Protein AF-A0A075UMZ5-F1 (afdb_monomer)

Structure (mmCIF, N/CA/C/O backbone):
data_AF-A0A075UMZ5-F1
#
_entry.id   AF-A0A075UMZ5-F1
#
loop_
_atom_site.group_PDB
_atom_site.id
_atom_site.type_symbol
_atom_site.label_atom_id
_atom_site.label_alt_id
_atom_site.label_comp_id
_atom_site.label_asym_id
_atom_site.label_entity_id
_atom_site.label_seq_id
_atom_site.pdbx_PDB_ins_code
_atom_site.Cartn_x
_atom_site.Cartn_y
_atom_site.Cartn_z
_atom_site.occupancy
_atom_site.B_iso_or_equiv
_atom_site.auth_seq_id
_atom_site.auth_comp_id
_atom_site.auth_asym_id
_atom_site.auth_atom_id
_atom_site.pdbx_PDB_model_num
ATOM 1 N N . MET A 1 1 ? -2.106 -36.513 -17.139 1.00 42.69 1 MET A N 1
ATOM 2 C CA . MET A 1 1 ? -1.216 -35.690 -16.301 1.00 42.69 1 MET A CA 1
ATOM 3 C C . MET A 1 1 ? -1.919 -34.363 -16.113 1.00 42.69 1 MET A C 1
ATOM 5 O O . MET A 1 1 ? -2.155 -33.697 -17.110 1.00 42.69 1 MET A O 1
ATOM 9 N N . ALA A 1 2 ? -2.408 -34.081 -14.907 1.00 46.38 2 ALA A N 1
ATOM 10 C CA . ALA A 1 2 ? -3.104 -32.832 -14.622 1.00 46.38 2 ALA A CA 1
ATOM 11 C C . ALA A 1 2 ? -2.067 -31.702 -14.562 1.00 46.38 2 ALA A C 1
ATOM 13 O O . ALA A 1 2 ? -1.149 -31.766 -13.749 1.00 46.38 2 ALA A O 1
ATOM 14 N N . ASP A 1 3 ? -2.196 -30.729 -15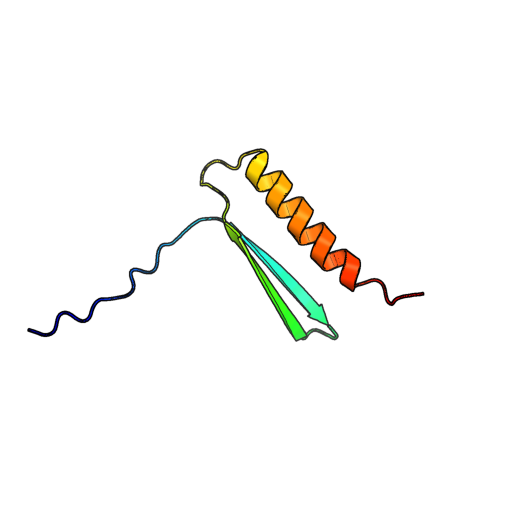.460 1.00 54.34 3 ASP A N 1
ATOM 15 C CA . ASP A 1 3 ? -1.544 -29.426 -15.363 1.00 54.34 3 ASP A CA 1
ATOM 16 C C . ASP A 1 3 ? -2.304 -28.640 -14.291 1.00 54.34 3 ASP A C 1
ATOM 18 O O . ASP A 1 3 ? -3.304 -27.977 -14.565 1.00 54.34 3 ASP A O 1
ATOM 22 N N . ASP A 1 4 ? -1.926 -28.842 -13.029 1.00 56.53 4 ASP A N 1
ATOM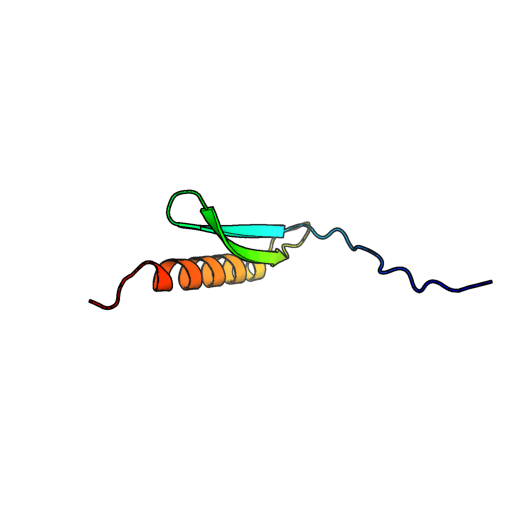 23 C CA . ASP A 1 4 ? -2.365 -27.956 -11.959 1.00 56.53 4 ASP A CA 1
ATOM 24 C C . ASP A 1 4 ? -1.584 -26.662 -12.167 1.00 56.53 4 ASP A C 1
ATOM 26 O O . ASP A 1 4 ? -0.406 -26.597 -11.814 1.00 56.53 4 ASP A O 1
ATOM 30 N N . GLY A 1 5 ? -2.210 -25.705 -12.866 1.00 54.12 5 GLY A N 1
ATOM 31 C CA . GLY A 1 5 ? -1.687 -24.388 -13.228 1.00 54.12 5 GLY A CA 1
ATOM 32 C C . GLY A 1 5 ? -1.281 -23.598 -11.989 1.00 54.12 5 GLY A C 1
ATOM 33 O O . GLY A 1 5 ? -1.971 -22.671 -11.554 1.00 54.12 5 GLY A O 1
ATOM 34 N N . GLY A 1 6 ? -0.171 -24.024 -11.393 1.00 54.84 6 GLY A N 1
ATOM 35 C CA . GLY A 1 6 ? 0.302 -23.608 -10.096 1.00 54.84 6 GLY A CA 1
ATOM 36 C C . GLY A 1 6 ? 0.515 -22.114 -10.130 1.00 54.84 6 GLY A C 1
ATOM 37 O O . GLY A 1 6 ? 1.341 -21.613 -10.892 1.00 54.84 6 GLY A O 1
ATOM 38 N N . ARG A 1 7 ? -0.246 -21.392 -9.303 1.00 61.41 7 ARG A N 1
ATOM 39 C CA . ARG A 1 7 ? 0.026 -19.988 -9.004 1.00 61.41 7 ARG A CA 1
ATOM 40 C C . ARG A 1 7 ? 1.488 -19.881 -8.584 1.00 61.41 7 ARG A C 1
ATOM 42 O O . ARG A 1 7 ? 1.836 -20.229 -7.458 1.00 61.41 7 ARG A O 1
ATOM 49 N N . ALA A 1 8 ? 2.334 -19.403 -9.488 1.00 61.53 8 ALA A N 1
ATOM 50 C CA . ALA A 1 8 ? 3.692 -19.033 -9.152 1.00 61.53 8 ALA A CA 1
ATOM 51 C C . ALA A 1 8 ? 3.601 -17.865 -8.163 1.00 61.53 8 ALA A C 1
ATOM 53 O O . ALA A 1 8 ? 3.164 -16.768 -8.514 1.00 61.53 8 ALA A O 1
ATOM 54 N N . ALA A 1 9 ? 3.944 -18.120 -6.902 1.00 67.19 9 ALA A N 1
ATOM 55 C CA . ALA A 1 9 ? 4.103 -17.063 -5.919 1.00 67.19 9 ALA A CA 1
ATOM 56 C C . ALA A 1 9 ? 5.388 -16.305 -6.268 1.00 67.19 9 ALA A C 1
ATOM 58 O O . ALA A 1 9 ? 6.489 -16.829 -6.109 1.00 67.19 9 ALA A O 1
ATOM 59 N N . LEU A 1 10 ? 5.243 -15.094 -6.801 1.00 64.31 10 LEU A N 1
ATOM 60 C CA . LEU A 1 10 ? 6.373 -14.215 -7.079 1.00 64.31 10 LEU A CA 1
ATOM 61 C C . LEU A 1 10 ? 6.762 -13.503 -5.782 1.00 64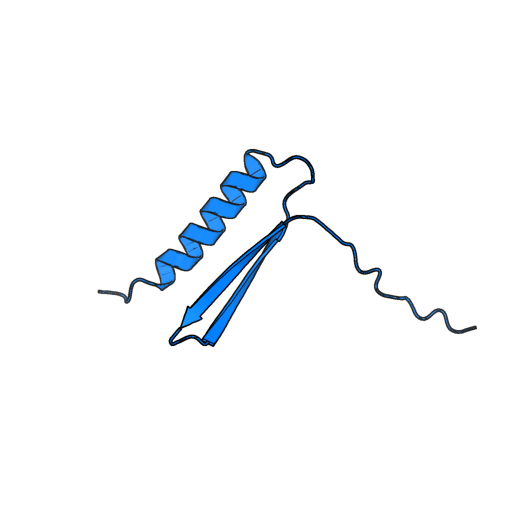.31 10 LEU A C 1
ATOM 63 O O . LEU A 1 10 ? 5.932 -12.839 -5.161 1.00 64.31 10 LEU A O 1
ATOM 67 N N . SER A 1 11 ? 8.019 -13.658 -5.366 1.00 69.38 11 SER A N 1
ATOM 68 C CA . SER A 1 11 ? 8.577 -12.914 -4.238 1.00 69.38 11 SER A CA 1
ATOM 69 C C . SER A 1 11 ? 9.101 -11.581 -4.754 1.00 69.38 11 SER A C 1
ATOM 71 O O . SER A 1 11 ? 10.097 -11.554 -5.471 1.00 69.38 11 SER A O 1
ATOM 73 N N . TYR A 1 12 ? 8.420 -10.490 -4.410 1.00 72.00 12 TYR A N 1
ATOM 74 C CA . TYR A 1 12 ? 8.834 -9.131 -4.757 1.00 72.00 12 TYR A CA 1
ATOM 75 C C . TYR A 1 12 ? 9.157 -8.360 -3.471 1.00 72.00 12 TYR A C 1
ATOM 77 O O . TYR A 1 12 ? 8.395 -8.489 -2.505 1.00 72.00 12 TYR A O 1
ATOM 85 N N . PRO A 1 13 ? 10.255 -7.588 -3.413 1.00 83.12 13 PRO A N 1
ATOM 86 C CA . PRO A 1 13 ? 10.533 -6.738 -2.264 1.00 83.12 13 PRO A CA 1
ATOM 87 C C . PRO A 1 13 ? 9.422 -5.696 -2.073 1.00 83.12 13 PRO A C 1
ATOM 89 O O . PRO A 1 13 ? 8.688 -5.340 -2.994 1.00 83.12 13 PRO A O 1
ATOM 92 N N . GLY A 1 14 ? 9.236 -5.217 -0.851 1.00 89.12 14 GLY A N 1
ATOM 93 C CA . GLY A 1 14 ? 8.232 -4.192 -0.610 1.00 89.12 14 GLY A CA 1
ATOM 94 C C . GLY A 1 14 ? 7.928 -3.956 0.852 1.00 89.12 14 GLY A C 1
ATOM 95 O O . GLY A 1 14 ? 8.527 -4.547 1.754 1.00 89.12 14 GLY A O 1
ATOM 96 N N . ILE A 1 15 ? 6.975 -3.062 1.072 1.00 89.00 15 ILE A N 1
ATOM 97 C CA . ILE A 1 15 ? 6.609 -2.553 2.385 1.00 89.00 15 ILE A CA 1
ATOM 98 C C . ILE A 1 15 ? 5.148 -2.891 2.653 1.00 89.00 15 ILE A C 1
ATOM 100 O O . ILE A 1 15 ? 4.259 -2.617 1.848 1.00 89.00 15 ILE A O 1
ATOM 104 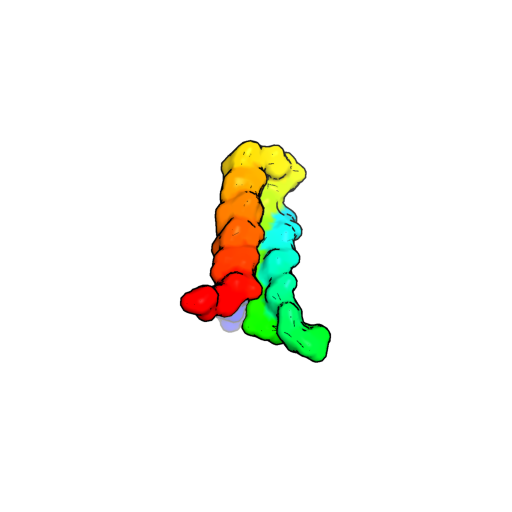N N . SER A 1 16 ? 4.881 -3.456 3.830 1.00 91.31 16 SER A N 1
ATOM 105 C CA . SER A 1 16 ? 3.515 -3.643 4.312 1.00 91.31 16 SER A CA 1
ATOM 106 C C . SER A 1 16 ? 3.159 -2.530 5.292 1.00 91.31 16 SER A C 1
ATOM 108 O O . SER A 1 16 ? 3.707 -2.464 6.390 1.00 91.31 16 SER A O 1
ATOM 110 N N . VAL A 1 17 ? 2.199 -1.687 4.915 1.00 89.00 17 VAL A N 1
ATOM 111 C CA . VAL A 1 17 ? 1.584 -0.707 5.815 1.00 89.00 17 VAL A CA 1
ATOM 112 C C . VAL A 1 17 ? 0.411 -1.386 6.513 1.00 89.00 17 VAL A C 1
ATOM 114 O O . VAL A 1 17 ? -0.506 -1.883 5.862 1.00 89.00 17 VAL A O 1
ATOM 117 N N . VAL A 1 18 ? 0.452 -1.448 7.843 1.00 90.31 18 VAL A N 1
ATOM 118 C CA . VAL A 1 18 ? -0.551 -2.147 8.658 1.00 90.31 18 VAL A CA 1
ATOM 119 C C . VAL A 1 18 ? -1.235 -1.147 9.579 1.00 90.31 18 VAL A C 1
ATOM 121 O O . VAL A 1 18 ? -0.563 -0.467 10.357 1.00 90.31 18 VAL A O 1
ATOM 124 N N . ARG A 1 19 ? -2.569 -1.079 9.528 1.00 85.19 19 ARG A N 1
ATOM 125 C CA . ARG A 1 19 ? -3.357 -0.272 10.467 1.00 85.19 19 ARG A CA 1
ATOM 126 C C . ARG A 1 19 ? -3.794 -1.131 11.641 1.00 85.19 19 ARG A C 1
ATOM 128 O O . ARG A 1 19 ? -4.299 -2.239 11.450 1.00 85.19 19 ARG A O 1
ATOM 135 N N . ARG A 1 20 ? -3.637 -0.591 12.851 1.00 87.94 20 ARG A N 1
ATOM 136 C CA . ARG A 1 20 ? -4.109 -1.222 14.082 1.00 87.94 20 ARG A CA 1
ATOM 137 C C . ARG A 1 20 ? -5.094 -0.336 14.833 1.00 87.94 20 ARG A C 1
ATOM 139 O O . ARG A 1 20 ? -4.883 0.872 14.915 1.00 87.94 20 ARG A O 1
ATOM 146 N N . THR A 1 21 ? -6.113 -0.952 15.415 1.00 85.94 21 THR A N 1
ATOM 147 C CA . THR A 1 21 ? -7.063 -0.325 16.341 1.00 85.94 21 THR A CA 1
ATOM 148 C C . THR A 1 21 ? -7.182 -1.237 17.549 1.00 85.94 21 THR A C 1
ATOM 150 O O . THR A 1 21 ? -7.370 -2.434 17.381 1.00 85.94 21 THR A O 1
ATOM 153 N N . GLU A 1 22 ? -6.994 -0.694 18.755 1.00 88.25 22 GLU A N 1
ATOM 154 C CA . GLU A 1 22 ? -7.058 -1.470 20.009 1.00 88.25 22 GLU A CA 1
ATOM 155 C C . GLU A 1 22 ? -6.136 -2.710 20.033 1.00 88.25 22 GLU A C 1
ATOM 157 O O . GLU A 1 22 ? -6.406 -3.698 20.701 1.00 88.25 22 GLU A O 1
ATOM 162 N N . GLY A 1 23 ? -5.014 -2.656 19.307 1.00 87.75 23 GLY A N 1
ATOM 163 C CA . GLY A 1 23 ? -4.054 -3.763 19.194 1.00 87.75 23 GLY A CA 1
ATOM 164 C C . GLY A 1 23 ? -4.329 -4.733 18.040 1.00 87.75 23 GLY A C 1
ATOM 165 O O . GLY A 1 23 ? -3.401 -5.408 17.595 1.00 87.75 23 GLY A O 1
ATOM 166 N N . GLU A 1 24 ? -5.535 -4.718 17.474 1.00 89.81 24 GLU A N 1
ATOM 167 C CA . GLU A 1 24 ? -5.941 -5.589 16.371 1.00 89.81 24 GLU A CA 1
ATOM 168 C C . GLU A 1 24 ? -5.600 -4.996 15.007 1.00 89.81 24 GLU A C 1
ATOM 170 O O . GLU A 1 24 ? -5.704 -3.787 14.792 1.00 89.81 24 GLU A O 1
ATOM 175 N N . ILE A 1 25 ? -5.203 -5.847 14.057 1.00 89.50 25 ILE A N 1
ATOM 176 C CA . ILE A 1 25 ? -4.961 -5.428 12.671 1.00 89.50 25 ILE A CA 1
ATOM 177 C C . ILE A 1 25 ? -6.306 -5.294 11.964 1.00 89.50 25 ILE A C 1
ATOM 179 O O . ILE A 1 25 ? -6.972 -6.285 11.686 1.00 89.50 25 ILE A O 1
ATOM 183 N N . VAL A 1 26 ? -6.670 -4.061 11.628 1.00 88.50 26 VAL A N 1
ATOM 184 C CA . VAL A 1 26 ? -7.937 -3.750 10.951 1.00 88.50 26 VAL A CA 1
ATOM 185 C C . VAL A 1 26 ? -7.773 -3.549 9.446 1.00 88.50 26 VAL A C 1
ATOM 187 O O . VAL A 1 26 ? -8.771 -3.501 8.734 1.00 88.50 26 VAL A O 1
ATOM 190 N N . ASP A 1 27 ? -6.537 -3.391 8.959 1.00 86.75 27 ASP A N 1
ATOM 191 C CA . ASP A 1 27 ? -6.242 -3.234 7.532 1.00 86.75 27 ASP A CA 1
ATOM 192 C C . ASP A 1 27 ? -4.763 -3.463 7.209 1.00 86.75 27 ASP A C 1
ATOM 194 O O . ASP A 1 27 ? -3.882 -3.279 8.062 1.00 86.75 27 ASP A O 1
ATOM 198 N N . ARG A 1 28 ? -4.494 -3.828 5.955 1.00 90.75 28 ARG A N 1
ATOM 199 C CA . ARG A 1 28 ? -3.152 -4.043 5.421 1.00 90.75 28 ARG A CA 1
ATOM 200 C C . ARG A 1 28 ? -3.084 -3.635 3.954 1.00 90.75 28 ARG A C 1
ATOM 202 O O . ARG A 1 28 ? -3.770 -4.206 3.113 1.00 90.75 28 ARG A O 1
ATOM 209 N N . THR A 1 29 ? -2.116 -2.780 3.649 1.00 90.50 29 THR A N 1
ATOM 210 C CA . THR A 1 29 ? -1.741 -2.417 2.281 1.00 90.50 29 THR A CA 1
ATOM 211 C C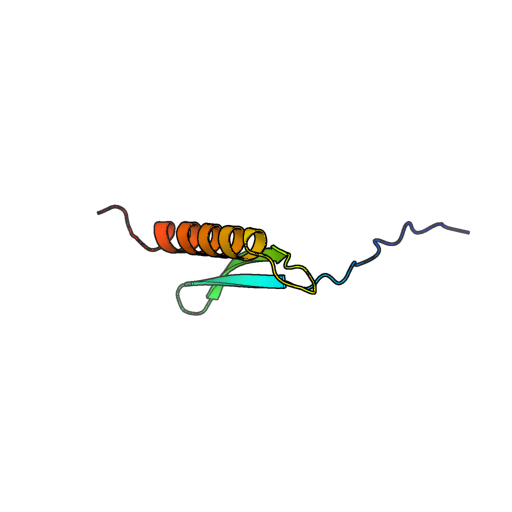 . THR A 1 29 ? -0.327 -2.904 1.997 1.00 90.50 29 THR A C 1
ATOM 213 O O . THR A 1 29 ? 0.578 -2.720 2.814 1.00 90.50 29 THR A O 1
ATOM 216 N N . TRP A 1 30 ? -0.136 -3.549 0.848 1.00 90.25 30 TRP A N 1
ATOM 217 C CA . TRP A 1 30 ? 1.181 -3.926 0.343 1.00 90.25 30 TRP A CA 1
ATOM 218 C C . TRP A 1 30 ? 1.630 -2.941 -0.731 1.00 90.25 30 TRP A C 1
ATOM 220 O O . TRP A 1 30 ? 0.862 -2.634 -1.642 1.00 90.25 30 TRP A O 1
ATOM 230 N N . ILE A 1 31 ? 2.868 -2.471 -0.617 1.00 89.81 31 ILE A N 1
ATOM 231 C CA . ILE A 1 31 ? 3.487 -1.537 -1.549 1.00 89.81 31 ILE A CA 1
ATOM 232 C C . ILE A 1 31 ? 4.707 -2.243 -2.137 1.00 89.81 31 ILE A C 1
ATOM 234 O O . ILE A 1 31 ? 5.664 -2.489 -1.398 1.00 89.81 31 ILE A O 1
ATOM 238 N N . PRO A 1 32 ? 4.672 -2.625 -3.424 1.00 89.12 32 PRO A N 1
ATOM 239 C CA . PRO A 1 32 ? 5.836 -3.196 -4.080 1.00 89.12 32 PRO A CA 1
ATOM 240 C C . PRO A 1 32 ? 6.936 -2.135 -4.144 1.00 89.12 32 PRO A C 1
ATOM 242 O O . PRO A 1 32 ? 6.663 -0.998 -4.512 1.00 89.12 32 PRO A O 1
ATOM 245 N N . VAL A 1 33 ? 8.161 -2.513 -3.792 1.00 86.38 33 VAL A N 1
ATOM 246 C CA . VAL A 1 33 ? 9.351 -1.670 -3.958 1.00 86.38 33 VAL A CA 1
ATOM 247 C C . VAL A 1 33 ? 10.376 -2.495 -4.724 1.00 86.38 33 VAL A C 1
ATOM 249 O O . VAL A 1 33 ? 10.557 -3.675 -4.427 1.00 86.38 33 VAL A O 1
ATOM 252 N N . GLY A 1 34 ? 10.993 -1.917 -5.753 1.00 82.62 34 GLY A N 1
ATOM 253 C CA . GLY A 1 34 ? 12.056 -2.601 -6.494 1.00 82.62 34 GLY A CA 1
ATOM 254 C C . GLY A 1 34 ? 13.235 -3.010 -5.606 1.00 82.62 34 GLY A C 1
ATOM 255 O O . GLY A 1 34 ? 13.380 -2.534 -4.483 1.00 82.62 34 GLY A O 1
ATOM 256 N N . GLU A 1 35 ? 14.102 -3.889 -6.119 1.00 82.88 35 GLU A N 1
ATOM 257 C CA . GLU A 1 35 ? 15.369 -4.225 -5.444 1.00 82.88 35 GLU A CA 1
ATOM 258 C C . GLU A 1 35 ? 16.252 -2.986 -5.232 1.00 82.88 35 GLU A C 1
ATOM 260 O O . GLU A 1 35 ? 16.922 -2.883 -4.209 1.00 82.88 35 GLU A O 1
ATOM 265 N N . GLU A 1 36 ? 16.190 -2.035 -6.169 1.00 87.75 36 GLU A N 1
ATOM 266 C CA . GLU A 1 36 ? 16.749 -0.691 -6.045 1.00 87.75 36 GLU A CA 1
ATOM 267 C C . GLU A 1 36 ? 15.579 0.308 -5.961 1.00 87.75 36 GLU A C 1
ATOM 269 O O . GLU A 1 36 ? 14.965 0.607 -6.992 1.00 87.75 36 GLU A O 1
ATOM 274 N N . PRO A 1 37 ? 15.208 0.772 -4.753 1.00 85.1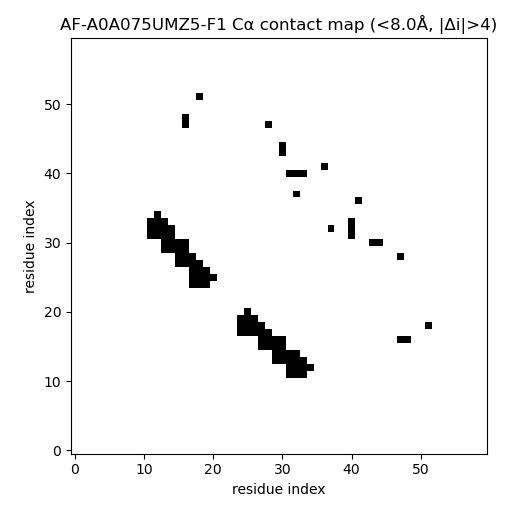9 37 PRO A N 1
ATOM 275 C CA . PRO A 1 37 ? 14.112 1.714 -4.568 1.00 85.19 37 PRO A CA 1
ATOM 276 C C . PRO A 1 37 ? 14.329 3.008 -5.352 1.00 85.19 37 PRO A C 1
ATOM 278 O O . PRO A 1 37 ? 15.427 3.563 -5.405 1.00 85.19 37 PRO A O 1
ATOM 281 N N . THR A 1 38 ? 13.254 3.513 -5.940 1.00 90.38 38 THR A N 1
ATOM 282 C CA . THR A 1 38 ? 13.250 4.729 -6.750 1.00 90.38 38 THR A CA 1
ATOM 283 C C . THR A 1 38 ? 12.420 5.827 -6.094 1.00 90.38 38 THR A C 1
ATOM 285 O O . THR A 1 38 ? 11.571 5.567 -5.243 1.00 90.38 38 THR A O 1
ATOM 288 N N . PHE A 1 39 ? 12.558 7.062 -6.581 1.00 93.06 39 PHE A N 1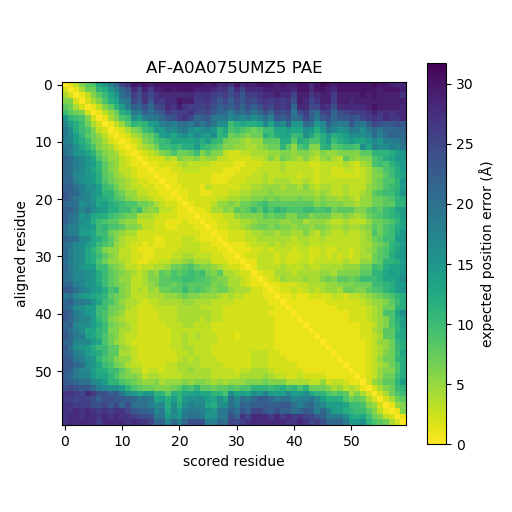
ATOM 289 C CA . PHE A 1 39 ? 11.680 8.161 -6.165 1.00 93.06 39 PHE A CA 1
ATOM 290 C C . PHE A 1 39 ? 10.189 7.870 -6.405 1.00 93.06 39 PHE A C 1
ATOM 292 O O . PHE A 1 39 ? 9.340 8.365 -5.673 1.00 93.06 39 PHE A O 1
ATOM 299 N N . ALA A 1 40 ? 9.841 7.064 -7.414 1.00 90.81 40 ALA A N 1
ATOM 300 C CA . ALA A 1 40 ? 8.450 6.681 -7.645 1.00 90.81 40 ALA A CA 1
ATOM 301 C C . ALA A 1 40 ? 7.924 5.744 -6.542 1.00 90.81 40 ALA A C 1
ATOM 303 O O . ALA A 1 40 ? 6.753 5.833 -6.170 1.00 90.81 40 ALA A O 1
ATOM 304 N N . ASP A 1 41 ? 8.791 4.886 -5.998 1.00 89.00 41 ASP A N 1
ATOM 305 C CA . ASP A 1 41 ? 8.460 4.024 -4.862 1.00 89.00 41 ASP A CA 1
ATOM 306 C C . ASP A 1 41 ? 8.266 4.854 -3.585 1.00 89.00 41 ASP A C 1
ATOM 308 O O . ASP A 1 41 ? 7.322 4.612 -2.828 1.00 89.00 41 ASP A O 1
ATOM 312 N N . ASP A 1 42 ? 9.096 5.883 -3.385 1.00 91.19 42 ASP A N 1
ATOM 313 C CA . ASP A 1 42 ? 8.946 6.827 -2.274 1.00 91.19 42 ASP A CA 1
ATOM 314 C C . ASP A 1 42 ? 7.600 7.562 -2.340 1.00 91.19 42 ASP A C 1
ATOM 316 O O . ASP A 1 42 ? 6.862 7.605 -1.354 1.00 91.19 42 ASP A O 1
ATOM 320 N N . GLU A 1 43 ? 7.224 8.088 -3.509 1.00 95.06 43 GLU A N 1
ATOM 321 C CA . GLU A 1 43 ? 5.938 8.772 -3.702 1.00 95.06 43 GLU A CA 1
ATOM 322 C C . GLU A 1 43 ? 4.739 7.829 -3.492 1.00 95.06 43 GLU A C 1
ATOM 324 O O . GLU A 1 43 ? 3.717 8.220 -2.909 1.00 95.06 43 GLU A O 1
ATOM 329 N N . ALA A 1 44 ? 4.858 6.560 -3.903 1.00 91.62 44 ALA A N 1
ATOM 330 C CA . ALA A 1 44 ? 3.844 5.539 -3.645 1.00 91.62 44 ALA A CA 1
ATOM 331 C C . ALA A 1 44 ? 3.698 5.252 -2.140 1.00 91.62 44 ALA A C 1
ATOM 333 O O . ALA A 1 44 ? 2.575 5.182 -1.623 1.00 91.62 44 ALA A O 1
ATOM 334 N N . LEU A 1 45 ? 4.819 5.150 -1.419 1.00 90.44 45 LEU A N 1
ATOM 335 C CA . LEU A 1 45 ? 4.835 4.976 0.030 1.00 90.44 45 LEU A CA 1
ATOM 336 C C . LEU A 1 45 ? 4.226 6.181 0.755 1.00 90.44 45 LEU A C 1
ATOM 338 O O . LEU A 1 45 ? 3.344 6.006 1.600 1.00 90.44 45 LEU A O 1
ATOM 342 N N . ILE A 1 46 ? 4.644 7.398 0.406 1.00 92.00 46 ILE A N 1
ATOM 343 C CA . ILE A 1 46 ? 4.129 8.644 0.989 1.00 92.00 46 ILE A CA 1
ATOM 344 C C . ILE A 1 46 ? 2.620 8.748 0.771 1.00 92.00 46 ILE A C 1
ATOM 346 O O . ILE A 1 46 ? 1.877 9.046 1.709 1.00 92.00 46 ILE A O 1
ATOM 350 N N . THR A 1 47 ? 2.144 8.438 -0.436 1.00 91.62 47 THR A N 1
ATOM 351 C CA . THR A 1 47 ? 0.712 8.449 -0.759 1.00 91.62 47 THR A CA 1
ATOM 352 C C . THR A 1 47 ? -0.068 7.459 0.105 1.00 91.62 47 THR A C 1
ATOM 354 O O . THR A 1 47 ? -1.110 7.815 0.665 1.00 91.62 47 THR A O 1
ATOM 357 N N . ALA A 1 48 ? 0.437 6.233 0.259 1.00 89.69 48 ALA A N 1
ATOM 358 C CA . ALA A 1 48 ? -0.209 5.208 1.072 1.00 89.69 48 ALA A CA 1
ATOM 359 C C . ALA A 1 48 ? -0.250 5.586 2.562 1.00 89.69 48 ALA A C 1
ATOM 361 O O . ALA A 1 48 ? -1.288 5.432 3.211 1.00 89.69 48 ALA A O 1
ATOM 362 N N . LEU A 1 49 ? 0.844 6.138 3.097 1.00 89.62 49 LEU A N 1
ATOM 363 C CA . LEU A 1 49 ? 0.903 6.642 4.472 1.00 89.62 49 LEU A CA 1
ATOM 364 C C . LEU A 1 49 ? -0.062 7.811 4.682 1.00 89.62 49 LEU A C 1
ATOM 366 O O . LEU A 1 49 ? -0.818 7.830 5.654 1.00 89.62 49 LEU A O 1
ATOM 370 N N . HIS A 1 50 ? -0.094 8.759 3.746 1.00 90.12 50 HIS A N 1
ATOM 371 C CA . HIS A 1 50 ? -0.992 9.905 3.806 1.00 90.12 50 HIS A CA 1
ATOM 372 C C . HIS A 1 50 ? -2.467 9.474 3.784 1.00 90.12 50 HIS A C 1
ATOM 374 O O . HIS A 1 50 ? -3.267 9.968 4.581 1.00 90.12 50 HIS A O 1
ATOM 380 N N . ALA A 1 51 ? -2.834 8.517 2.926 1.00 85.62 51 ALA A N 1
ATOM 381 C CA . ALA A 1 51 ? -4.179 7.946 2.903 1.00 85.62 51 ALA A CA 1
ATOM 382 C C . ALA A 1 51 ? -4.534 7.265 4.235 1.00 85.62 51 ALA A C 1
ATOM 384 O O . ALA A 1 51 ? -5.600 7.535 4.794 1.00 85.62 51 ALA A O 1
ATOM 385 N N . ALA A 1 52 ? -3.620 6.455 4.782 1.00 84.12 52 ALA A N 1
ATOM 386 C CA . ALA A 1 52 ? -3.812 5.780 6.063 1.00 84.12 52 ALA A CA 1
ATOM 387 C C . ALA A 1 52 ? -4.002 6.771 7.226 1.00 84.12 52 ALA A C 1
ATOM 389 O O . ALA A 1 52 ? -4.864 6.568 8.084 1.00 84.12 52 ALA A O 1
ATOM 390 N N . TRP A 1 53 ? -3.246 7.872 7.248 1.00 80.44 53 TRP A N 1
ATOM 391 C CA . TRP A 1 53 ? -3.357 8.896 8.291 1.00 80.44 53 TRP A CA 1
ATOM 392 C C . TRP A 1 53 ? -4.589 9.786 8.156 1.00 80.44 53 TRP A C 1
ATOM 394 O O . TRP A 1 53 ? -5.159 10.177 9.174 1.00 80.44 53 TRP A O 1
ATOM 404 N N . ARG A 1 54 ? -5.075 10.076 6.945 1.00 76.88 54 ARG A N 1
ATOM 405 C CA . ARG A 1 54 ? -6.317 10.856 6.771 1.00 76.88 54 ARG A CA 1
ATOM 406 C C . ARG A 1 54 ? -7.535 10.195 7.413 1.00 76.88 54 ARG A C 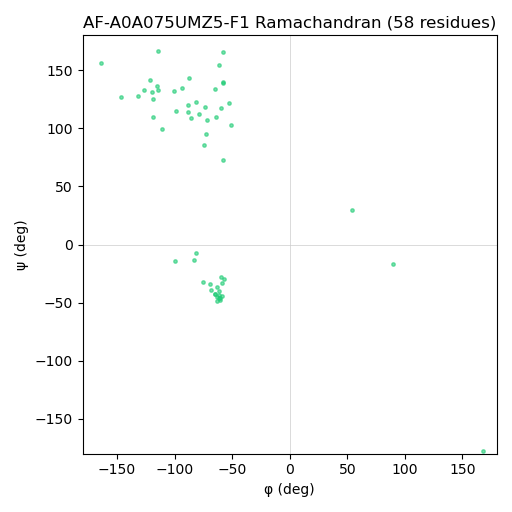1
ATOM 408 O O . ARG A 1 54 ? -8.439 10.905 7.833 1.00 76.88 54 ARG A O 1
ATOM 415 N N . TRP A 1 55 ? -7.541 8.870 7.528 1.00 61.62 55 TRP A N 1
ATOM 416 C CA . TRP A 1 55 ? -8.620 8.113 8.169 1.00 61.62 55 TRP A CA 1
ATOM 417 C C . TRP A 1 55 ? -8.482 8.061 9.698 1.00 61.62 55 TRP A C 1
ATOM 419 O O . TRP A 1 55 ? -9.433 7.714 10.389 1.00 61.62 55 TRP A O 1
ATOM 429 N N . SER A 1 56 ? -7.316 8.432 10.240 1.00 60.56 56 SER A N 1
ATOM 430 C CA . SER A 1 56 ? -7.085 8.540 11.689 1.00 60.56 56 SER A CA 1
ATOM 431 C C . SER A 1 56 ? -7.586 9.857 12.291 1.00 60.56 56 SER A C 1
ATOM 433 O O . SER A 1 56 ? -7.606 10.012 13.510 1.00 60.56 56 SER A O 1
ATOM 435 N N . ARG A 1 57 ? -8.027 10.801 11.450 1.00 55.78 57 ARG A N 1
ATOM 436 C CA . ARG A 1 57 ? -8.775 11.976 11.894 1.00 55.78 57 ARG A CA 1
ATOM 437 C C . ARG A 1 57 ? -10.264 11.620 11.909 1.00 55.78 57 ARG A C 1
ATOM 439 O O . ARG A 1 57 ? -10.821 11.418 10.829 1.00 55.78 57 ARG A O 1
ATOM 446 N N . PRO A 1 58 ? -10.932 11.577 13.077 1.00 53.22 58 PRO A N 1
ATOM 447 C CA . PRO A 1 58 ? -12.380 11.684 13.068 1.00 53.22 58 PRO A CA 1
ATOM 448 C C . PRO A 1 58 ? -12.729 13.013 12.388 1.00 53.22 58 PRO A C 1
ATOM 450 O O . PRO A 1 58 ? -12.027 14.010 12.587 1.00 53.22 58 PRO A O 1
ATOM 453 N N . ALA A 1 59 ? -13.758 13.018 11.537 1.00 55.00 59 ALA A N 1
ATOM 454 C C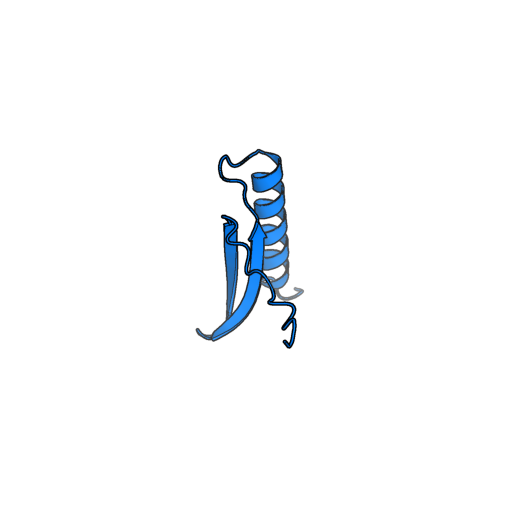A . ALA A 1 59 ? -14.330 14.272 11.062 1.00 55.00 59 ALA A CA 1
ATOM 455 C C . ALA A 1 59 ? -14.661 15.119 12.303 1.00 55.00 59 ALA A C 1
ATOM 457 O O . ALA A 1 59 ? -15.321 14.619 13.215 1.00 55.00 59 ALA A O 1
ATOM 458 N N . ALA A 1 60 ? -14.077 16.318 12.367 1.00 48.50 60 ALA A N 1
ATOM 459 C CA . ALA A 1 60 ? -14.250 17.254 13.474 1.00 48.50 60 ALA A CA 1
ATOM 460 C C . ALA A 1 60 ? -15.700 17.735 13.578 1.00 48.50 60 ALA A C 1
ATOM 462 O O . ALA A 1 60 ? -16.348 17.856 12.511 1.00 48.50 60 ALA A O 1
#

Sequence (60 aa):
MADDGGRAALSYPGISVVRRTEGEIVDRTWIPVGEEPTFADDEALITALHAAWRWSRPAA

Solvent-accessible surface area (backbone atoms only — not comparable to full-atom values): 3998 Å² total; per-residue (Å²): 133,85,81,71,83,67,81,77,81,78,89,71,52,61,47,75,51,71,43,68,56,99,84,41,79,77,45,75,47,78,44,78,29,58,96,72,74,46,74,69,41,51,54,52,49,51,52,52,51,50,57,59,51,61,69,72,50,75,86,127

Radius of gyration: 16.59 Å; Cα contacts (8 Å, |Δi|>4): 48; chains: 1; bounding box: 31×53×36 Å

Mean predicted aligned error: 9.53 Å

Secondary structure (DSSP, 8-state):
-------------EEEEEEEETTEEEEEEEEE--SS--HHHHHHHHHHHHHHHHTTS---

Foldseek 3Di:
DDPPVDDDDDDFDWDKDFDDDPRDTPDIDTQGAHPDGDVVSVVVVVVVVVVNVVVVDDDD

pLDDT: mean 79.13, std 14.89, range [42.69, 95.06]

Nearest PDB structures (foldseek):
  1mtp-assembly1_B  TM=3.984E-01  e=2.844E+00  Thermobifida fusca

Organism: NCBI:txid208439